Protein AF-A0A383W8S7-F1 (afdb_monomer_lite)

Organism: Tetradesmus obliquus (NCBI:txid3088)

Foldseek 3Di:
DDQCQFFVQAQAEAEEFEQEEAADPDDPDQDFPQVFAPDCVNCVVVVVVPDDPQFRDDNNNRAQWIWGHPDSRYIYTYHYGYGHDPDDQLLVSLLVSLVVRVVSCVVRVHQYAAYEYEYNDPPVPDDVVSVVSSVNSNVVNCVVSVYYYHYDYDDD

Radius of gyration: 16.64 Å; chains: 1; bounding box: 39×24×47 Å

Sequence (156 aa):
MPIIDNARDFGRIAAANAINDVYAMGGKHHANASISACDSSTASQLGLSAVSPNLLVGASTCDDAAVYKINEQQAIVLTTNFFMPIIDNARDFGRIAAANAINDVYAMGGKPLLALSVLGMPINKLPTEVITEILNGGVEICKEAGIPLSVQEATA

Secondary structure (DSSP, 8-state):
-----SGGGSSEE-EEEEEEEE--TT-S----B------HHHHHHTTGGGS-TTEEESTTTT-SEEEEE-SSSEEEEEEEEEE---SS-HHHHHHHHHHHHHHHHHHTT--EEEEEEEEE--TTTS-HHHHHHHHHHHHHHHHHTT--EEEEE---

Structure (mmCIF, N/CA/C/O backbone):
data_AF-A0A383W8S7-F1
#
_entry.id   AF-A0A383W8S7-F1
#
loop_
_atom_site.group_PDB
_atom_site.id
_atom_site.type_symbol
_atom_site.label_atom_id
_atom_site.label_alt_id
_atom_site.label_comp_id
_atom_site.label_asym_id
_atom_site.label_entity_id
_atom_site.label_seq_id
_atom_site.pdbx_PDB_ins_code
_atom_site.Cartn_x
_atom_site.Cartn_y
_atom_site.Cartn_z
_atom_site.occupancy
_atom_site.B_iso_or_equiv
_atom_site.auth_seq_id
_atom_site.auth_comp_id
_atom_site.auth_asym_id
_atom_site.auth_atom_id
_atom_site.pdbx_PDB_model_num
ATOM 1 N N . MET A 1 1 ? -12.912 -8.300 29.018 1.00 32.41 1 MET A N 1
ATOM 2 C CA . MET A 1 1 ? -12.621 -7.207 28.068 1.00 32.41 1 MET A CA 1
ATOM 3 C C . MET A 1 1 ? -12.518 -7.860 26.699 1.00 32.41 1 MET A C 1
ATOM 5 O O . MET A 1 1 ? -11.803 -8.854 26.631 1.00 32.41 1 MET A O 1
ATOM 9 N N . PRO A 1 2 ? -13.308 -7.457 25.688 1.00 38.69 2 PRO A N 1
ATOM 10 C CA . PRO A 1 2 ? -13.243 -8.095 24.376 1.00 38.69 2 PRO A CA 1
ATOM 11 C C . PRO A 1 2 ? -11.840 -7.898 23.793 1.00 38.69 2 PRO A C 1
ATOM 13 O O . PRO A 1 2 ? -11.255 -6.823 23.934 1.00 38.69 2 PRO A O 1
ATOM 16 N N . ILE A 1 3 ? -11.285 -8.970 23.235 1.00 43.62 3 ILE A N 1
ATOM 17 C CA . ILE A 1 3 ? -10.000 -8.954 22.540 1.00 43.62 3 ILE A CA 1
ATOM 18 C C . ILE A 1 3 ? -10.277 -8.279 21.202 1.00 43.62 3 ILE A C 1
ATOM 20 O O . ILE A 1 3 ? -11.034 -8.821 20.407 1.00 43.62 3 ILE A O 1
ATOM 24 N N . ILE A 1 4 ? -9.736 -7.078 21.005 1.00 52.00 4 ILE A N 1
ATOM 25 C CA . ILE A 1 4 ? -9.821 -6.383 19.723 1.00 52.00 4 ILE A CA 1
ATOM 26 C C . ILE A 1 4 ? -8.668 -6.910 18.877 1.00 52.00 4 ILE A C 1
ATOM 28 O O . ILE A 1 4 ? -7.525 -6.508 19.084 1.00 52.00 4 ILE A O 1
ATOM 32 N N . ASP A 1 5 ? -8.964 -7.860 17.998 1.00 56.16 5 ASP A N 1
ATOM 33 C CA . ASP A 1 5 ? -7.986 -8.527 17.133 1.00 56.16 5 ASP A CA 1
ATOM 34 C C . ASP A 1 5 ? -8.051 -8.051 15.677 1.00 56.16 5 ASP A C 1
ATOM 36 O O . ASP A 1 5 ? -7.169 -8.370 14.886 1.00 56.16 5 ASP A O 1
ATOM 40 N N . ASN A 1 6 ? -9.066 -7.260 15.310 1.00 57.47 6 ASN A N 1
ATOM 41 C CA . ASN A 1 6 ? -9.221 -6.757 13.953 1.00 57.47 6 ASN A CA 1
ATOM 42 C C . ASN A 1 6 ? -9.957 -5.402 13.908 1.00 57.47 6 ASN A C 1
ATOM 44 O O . ASN A 1 6 ? -10.602 -4.972 14.866 1.00 57.47 6 ASN A O 1
ATOM 48 N N . ALA A 1 7 ? -9.868 -4.702 12.774 1.00 57.62 7 ALA A N 1
ATOM 49 C CA . ALA A 1 7 ? -10.416 -3.352 12.656 1.00 57.62 7 ALA A CA 1
ATOM 50 C C . ALA A 1 7 ? -11.959 -3.299 12.567 1.00 57.62 7 ALA A C 1
ATOM 52 O O . ALA A 1 7 ? -12.527 -2.239 12.828 1.00 57.62 7 ALA A O 1
ATOM 53 N N . ARG A 1 8 ? -12.653 -4.410 12.264 1.00 61.09 8 ARG A N 1
ATOM 54 C CA . ARG A 1 8 ? -14.131 -4.509 12.166 1.00 61.09 8 ARG A CA 1
ATOM 55 C C . ARG A 1 8 ? -14.851 -4.167 13.469 1.00 61.09 8 ARG A C 1
ATOM 57 O O . ARG A 1 8 ? -16.029 -3.823 13.422 1.00 61.09 8 ARG A O 1
ATOM 64 N N . ASP A 1 9 ? -14.155 -4.207 14.602 1.00 64.94 9 ASP A N 1
ATOM 65 C CA . ASP A 1 9 ? -14.703 -3.802 15.899 1.00 64.94 9 ASP A CA 1
ATOM 66 C C . ASP A 1 9 ? -14.936 -2.280 16.001 1.00 64.94 9 ASP A C 1
ATOM 68 O O . ASP A 1 9 ? -15.612 -1.809 16.919 1.00 64.94 9 ASP A O 1
ATOM 72 N N . PHE A 1 10 ? -14.426 -1.493 15.042 1.00 63.59 10 PHE A N 1
ATOM 73 C CA . PHE A 1 10 ? -14.614 -0.045 14.967 1.00 63.59 10 PHE A CA 1
ATOM 74 C C . PHE A 1 10 ? -15.643 0.335 13.901 1.00 63.59 10 PHE A C 1
ATOM 76 O O . PHE A 1 10 ? -15.490 0.042 12.718 1.00 63.59 10 PHE A O 1
ATOM 83 N N . GLY A 1 11 ? -16.672 1.086 14.305 1.00 50.94 11 GLY A N 1
ATOM 84 C CA . GLY A 1 11 ? -17.751 1.527 13.413 1.00 50.94 11 GLY A CA 1
ATOM 85 C C . GLY A 1 11 ? -17.319 2.463 12.273 1.00 50.94 11 GLY A C 1
ATOM 86 O O . GLY A 1 11 ? -18.097 2.678 11.343 1.00 50.94 11 GLY A O 1
ATOM 87 N N . ARG A 1 12 ? -16.111 3.047 12.322 1.00 55.97 12 ARG A N 1
ATOM 88 C CA . ARG A 1 12 ? -15.539 3.900 11.264 1.00 55.97 12 ARG A CA 1
ATOM 89 C C . ARG A 1 12 ? -14.013 3.759 11.200 1.00 55.97 12 ARG A C 1
ATOM 91 O O . ARG A 1 12 ? -13.295 4.415 11.946 1.00 55.97 12 ARG A O 1
ATOM 98 N N . ILE A 1 13 ? -13.510 2.953 10.271 1.00 59.91 13 ILE A N 1
ATOM 99 C CA . ILE A 1 13 ? -12.067 2.769 10.052 1.00 59.91 13 ILE A CA 1
ATOM 100 C C . ILE A 1 13 ? -11.544 3.837 9.084 1.00 59.91 13 ILE A C 1
ATOM 102 O O . ILE A 1 13 ? -12.131 4.056 8.024 1.00 59.91 13 ILE A O 1
ATOM 106 N N . ALA A 1 14 ? -10.438 4.487 9.437 1.00 55.69 14 ALA A N 1
ATOM 107 C CA . ALA A 1 14 ? -9.746 5.466 8.612 1.00 55.69 14 ALA A CA 1
ATOM 108 C C . ALA A 1 14 ? -8.397 4.899 8.149 1.00 55.69 14 ALA A C 1
ATOM 110 O O . ALA A 1 14 ? -7.402 5.075 8.829 1.00 55.69 14 ALA A O 1
ATOM 111 N N . ALA A 1 15 ? -8.339 4.167 7.036 1.00 56.81 15 ALA A N 1
ATOM 112 C CA . ALA A 1 15 ? -7.111 3.471 6.637 1.00 56.81 15 ALA A CA 1
ATOM 113 C C . ALA A 1 15 ? -6.200 4.316 5.731 1.00 56.81 15 ALA A C 1
ATOM 115 O O . ALA A 1 15 ? -6.667 4.873 4.735 1.00 56.81 15 ALA A O 1
ATOM 116 N N . ALA A 1 16 ? -4.902 4.355 6.041 1.00 52.50 16 ALA A N 1
ATOM 117 C CA . ALA A 1 16 ? -3.871 4.913 5.171 1.00 52.50 16 ALA A CA 1
ATOM 118 C C . ALA A 1 16 ? -2.965 3.776 4.689 1.00 52.50 16 ALA A C 1
ATOM 120 O O . ALA A 1 16 ? -2.367 3.064 5.491 1.00 52.50 16 ALA A O 1
ATOM 121 N N . ASN A 1 17 ? -2.899 3.596 3.374 1.00 60.19 17 ASN A N 1
ATOM 122 C CA . ASN A 1 17 ? -2.107 2.553 2.738 1.00 60.19 17 ASN A CA 1
ATOM 123 C C . ASN A 1 17 ? -0.839 3.157 2.120 1.00 60.19 17 ASN A C 1
ATOM 125 O O . ASN A 1 17 ? -0.906 4.250 1.560 1.00 60.19 17 ASN A O 1
ATOM 129 N N . ALA A 1 18 ? 0.289 2.453 2.178 1.00 54.59 18 ALA A N 1
ATOM 130 C CA . ALA A 1 18 ? 1.495 2.793 1.433 1.00 54.59 18 ALA A CA 1
ATOM 131 C C . ALA A 1 18 ? 1.808 1.703 0.391 1.00 54.59 18 ALA A C 1
ATOM 133 O O . ALA A 1 18 ? 1.997 0.537 0.728 1.00 54.59 18 ALA A O 1
ATOM 134 N N . ILE A 1 19 ? 1.858 2.092 -0.882 1.00 57.59 19 ILE A N 1
ATOM 135 C CA . ILE A 1 19 ? 2.335 1.269 -1.996 1.00 57.59 19 ILE A CA 1
ATOM 136 C C . ILE A 1 19 ? 3.843 1.497 -2.070 1.00 57.59 19 ILE A C 1
ATOM 138 O O . ILE A 1 19 ? 4.248 2.604 -2.395 1.00 57.59 19 ILE A O 1
ATOM 142 N N . ASN A 1 20 ? 4.698 0.519 -1.781 1.00 54.47 20 ASN A N 1
ATOM 143 C CA . ASN A 1 20 ? 6.134 0.744 -1.950 1.00 54.47 20 ASN A CA 1
ATOM 144 C C . ASN A 1 20 ? 6.671 -0.003 -3.164 1.00 54.47 20 ASN A C 1
ATOM 146 O O . ASN A 1 20 ? 6.609 -1.233 -3.240 1.00 54.47 20 ASN A O 1
ATOM 150 N N . ASP A 1 21 ? 7.298 0.751 -4.059 1.00 50.59 21 ASP A N 1
ATOM 151 C CA . ASP A 1 21 ? 8.007 0.211 -5.208 1.00 50.59 21 ASP A CA 1
ATOM 152 C C . ASP A 1 21 ? 9.511 0.333 -4.932 1.00 50.59 21 ASP A C 1
ATOM 154 O O . ASP A 1 21 ? 10.110 1.407 -5.059 1.00 50.59 21 ASP A O 1
ATOM 158 N N . VAL A 1 22 ? 10.142 -0.768 -4.514 1.00 45.41 22 VAL A N 1
ATOM 159 C CA . VAL A 1 22 ? 11.605 -0.838 -4.377 1.00 45.41 22 VAL A CA 1
ATOM 160 C C . VAL A 1 22 ? 12.166 -1.603 -5.561 1.00 45.41 22 VAL A C 1
ATOM 162 O O . VAL A 1 22 ? 12.132 -2.830 -5.635 1.00 45.41 22 VAL A O 1
ATOM 165 N N . TYR A 1 23 ? 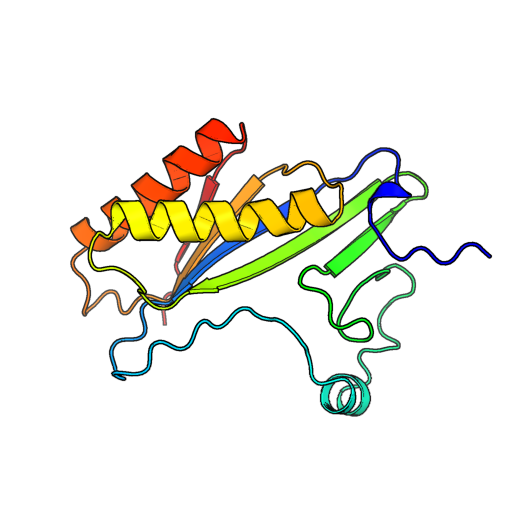12.749 -0.855 -6.490 1.00 46.31 23 TYR A N 1
ATOM 166 C CA . TYR A 1 23 ? 13.473 -1.419 -7.618 1.00 46.31 23 TYR A CA 1
ATOM 167 C C . TYR A 1 23 ? 14.956 -1.552 -7.246 1.00 46.31 23 TYR A C 1
ATOM 169 O O . TYR A 1 23 ? 15.789 -0.704 -7.572 1.00 46.31 23 TYR A O 1
ATOM 177 N N . ALA A 1 24 ? 15.315 -2.616 -6.527 1.00 35.00 24 ALA A N 1
ATOM 178 C CA . ALA A 1 24 ? 16.711 -2.891 -6.195 1.00 35.00 24 ALA A CA 1
ATOM 179 C C . ALA A 1 24 ? 17.444 -3.516 -7.401 1.00 35.00 24 ALA A C 1
ATOM 181 O O . ALA A 1 24 ? 17.356 -4.714 -7.662 1.00 35.00 24 ALA A O 1
ATOM 182 N N . MET A 1 25 ? 18.214 -2.714 -8.144 1.00 32.69 25 MET A N 1
ATOM 183 C CA . MET A 1 25 ? 19.168 -3.233 -9.135 1.00 32.69 25 MET A CA 1
ATOM 184 C C . MET A 1 25 ? 20.326 -3.937 -8.414 1.00 32.69 25 MET A C 1
ATOM 186 O O . MET A 1 25 ? 21.224 -3.260 -7.909 1.00 32.69 25 MET A O 1
ATOM 190 N N . GLY A 1 26 ? 20.346 -5.276 -8.398 1.00 33.59 26 GLY A N 1
ATOM 191 C CA . GLY A 1 26 ? 21.547 -5.994 -7.948 1.00 33.59 26 GLY A CA 1
ATOM 192 C C . GLY A 1 26 ? 21.484 -7.495 -7.666 1.00 33.59 26 GLY A C 1
ATOM 193 O O . GLY A 1 26 ? 22.538 -8.064 -7.399 1.00 33.59 26 GLY A O 1
ATOM 194 N N . GLY A 1 27 ? 20.337 -8.174 -7.735 1.00 35.56 27 GLY A N 1
ATOM 195 C CA . GLY A 1 27 ? 20.295 -9.614 -7.456 1.00 35.56 27 GLY A CA 1
ATOM 196 C C . GLY A 1 27 ? 19.216 -10.337 -8.245 1.00 35.56 27 GLY A C 1
ATOM 197 O O . GLY A 1 27 ? 18.065 -9.927 -8.234 1.00 35.56 27 GLY A O 1
ATOM 198 N N . LYS A 1 28 ? 19.579 -11.449 -8.896 1.00 35.69 28 LYS A N 1
ATOM 199 C CA . LYS A 1 28 ? 18.657 -12.418 -9.522 1.00 35.69 28 LYS A CA 1
ATOM 200 C C . LYS A 1 28 ? 17.871 -13.217 -8.469 1.00 35.69 28 LYS A C 1
ATOM 202 O O . LYS A 1 28 ? 17.792 -14.441 -8.534 1.00 35.69 28 LYS A O 1
ATOM 207 N N . HIS A 1 29 ? 17.354 -12.542 -7.455 1.00 37.75 29 HIS A N 1
ATOM 208 C CA . HIS A 1 29 ? 16.604 -13.159 -6.379 1.00 37.75 29 HIS A CA 1
ATOM 209 C C . HIS A 1 29 ? 15.226 -12.520 -6.369 1.00 37.75 29 HIS A C 1
ATOM 211 O O . HIS A 1 29 ? 15.057 -11.414 -5.881 1.00 37.75 29 HIS A O 1
ATOM 217 N N . HIS A 1 30 ? 14.254 -13.222 -6.949 1.00 39.44 30 HIS A N 1
ATOM 218 C CA . HIS A 1 30 ? 12.830 -12.915 -6.852 1.00 39.44 30 HIS A CA 1
ATOM 219 C C . HIS A 1 30 ? 12.362 -13.184 -5.413 1.00 39.44 30 HIS A C 1
ATOM 221 O O . HIS A 1 30 ? 11.731 -14.200 -5.137 1.00 39.44 30 HIS A O 1
ATOM 227 N N . ALA A 1 31 ? 12.757 -12.340 -4.463 1.00 38.28 31 ALA A N 1
ATOM 228 C CA . ALA A 1 31 ? 12.209 -12.382 -3.117 1.00 38.28 31 ALA A CA 1
ATOM 229 C C . ALA A 1 31 ? 11.026 -11.411 -3.052 1.00 38.28 31 ALA A C 1
ATOM 231 O O . ALA A 1 31 ? 11.203 -10.198 -3.149 1.00 38.28 31 ALA A O 1
ATOM 232 N N . ASN A 1 32 ? 9.817 -11.949 -2.897 1.00 40.84 32 ASN A N 1
ATOM 233 C CA . ASN A 1 32 ? 8.687 -11.156 -2.429 1.00 40.84 32 ASN A CA 1
ATOM 234 C C . ASN A 1 32 ? 8.999 -10.751 -0.988 1.00 40.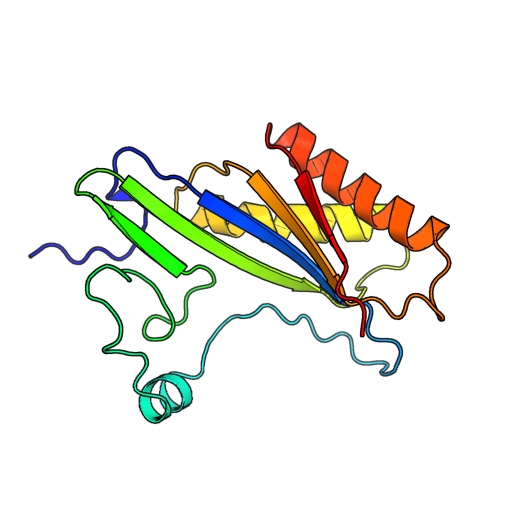84 32 ASN A C 1
ATOM 236 O O . ASN A 1 32 ? 9.096 -11.614 -0.119 1.00 40.84 32 ASN A O 1
ATOM 240 N N . ALA A 1 33 ? 9.190 -9.459 -0.741 1.00 42.62 33 ALA A N 1
ATOM 241 C CA . ALA A 1 33 ? 9.257 -8.922 0.607 1.00 42.62 33 ALA A CA 1
ATOM 242 C C . ALA A 1 33 ? 7.864 -8.411 0.992 1.00 42.62 33 ALA A C 1
ATOM 244 O O . ALA A 1 33 ? 7.657 -7.216 1.187 1.00 42.62 33 ALA A O 1
ATOM 245 N N . SER A 1 34 ? 6.893 -9.320 1.121 1.00 42.22 34 SER A N 1
ATOM 246 C CA . SER A 1 34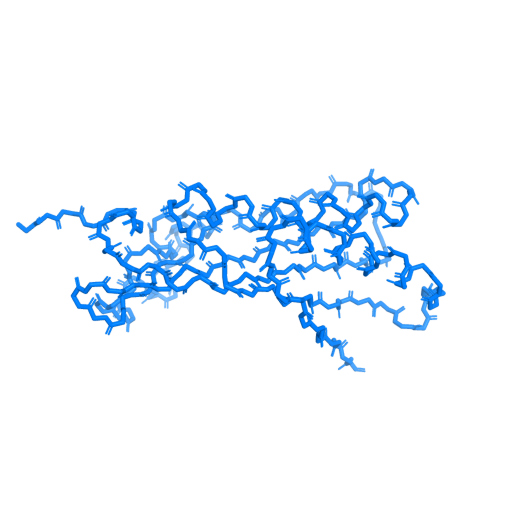 ? 5.792 -9.033 2.042 1.00 42.22 34 SER A CA 1
ATOM 247 C C . SER A 1 34 ? 6.454 -8.767 3.391 1.00 42.22 34 SER A C 1
ATOM 249 O O . SER A 1 34 ? 7.197 -9.630 3.875 1.00 42.22 34 SER A O 1
ATOM 251 N N . ILE A 1 35 ? 6.252 -7.586 3.979 1.00 49.12 35 ILE A N 1
ATOM 252 C CA . ILE A 1 35 ? 6.625 -7.355 5.379 1.00 49.12 35 ILE A CA 1
ATOM 253 C C . ILE A 1 35 ? 5.590 -8.106 6.221 1.00 49.12 35 ILE A C 1
ATOM 255 O O . ILE A 1 35 ? 4.753 -7.524 6.890 1.00 49.12 35 ILE A O 1
ATOM 259 N N . SER A 1 36 ? 5.646 -9.430 6.134 1.00 42.09 36 SER A N 1
ATOM 260 C CA . SER A 1 36 ? 4.952 -10.351 7.008 1.00 42.09 36 SER A CA 1
ATOM 261 C C . SER A 1 36 ? 5.978 -10.834 8.016 1.00 42.09 36 SER A C 1
ATOM 263 O O . SER A 1 36 ? 7.037 -11.348 7.649 1.00 42.09 36 SER A O 1
ATOM 265 N N . ALA A 1 37 ? 5.603 -10.711 9.282 1.00 41.31 37 ALA A N 1
ATOM 266 C CA . ALA A 1 37 ? 6.315 -11.166 10.462 1.00 41.31 37 ALA A CA 1
ATOM 267 C C . ALA A 1 37 ? 7.615 -10.408 10.771 1.00 41.31 37 ALA A C 1
ATOM 269 O O . ALA A 1 37 ? 8.733 -10.804 10.438 1.00 41.31 37 ALA A O 1
ATOM 270 N N . CYS A 1 38 ? 7.458 -9.375 11.602 1.00 50.09 38 CYS A N 1
ATOM 271 C CA . CYS A 1 38 ? 8.411 -9.208 12.687 1.00 50.09 38 CYS A CA 1
ATOM 272 C C . CYS A 1 38 ? 8.567 -10.578 13.366 1.00 50.09 38 CYS A C 1
ATOM 274 O O . CYS A 1 38 ? 7.575 -11.152 13.807 1.00 50.09 38 CYS A O 1
ATOM 276 N N . ASP A 1 39 ? 9.775 -11.137 13.427 1.00 52.38 39 ASP A N 1
ATOM 277 C CA . ASP A 1 39 ? 10.003 -12.263 14.324 1.00 52.38 39 ASP A CA 1
ATOM 278 C C . ASP A 1 39 ? 9.628 -11.783 15.731 1.00 52.38 39 ASP A C 1
ATOM 280 O O . ASP A 1 39 ? 10.201 -10.812 16.235 1.00 52.38 39 ASP A O 1
ATOM 284 N N . SER A 1 40 ? 8.653 -12.444 16.356 1.00 57.03 40 SER A N 1
ATOM 285 C CA . SER A 1 40 ? 8.231 -12.168 17.733 1.00 57.03 40 SER A CA 1
ATOM 286 C C . SER A 1 40 ? 9.422 -12.050 18.701 1.00 57.03 40 SER A C 1
ATOM 288 O O . SER A 1 40 ? 9.371 -11.266 19.653 1.00 57.03 40 SER A O 1
ATOM 290 N N . SER A 1 41 ? 10.536 -12.742 18.420 1.00 58.53 41 SER A N 1
ATOM 291 C CA . SER A 1 41 ? 11.784 -12.637 19.177 1.00 58.53 41 SER A CA 1
ATOM 292 C C . SER A 1 41 ? 12.477 -11.273 19.011 1.00 58.53 41 SER A C 1
ATOM 294 O O . SER A 1 41 ? 12.937 -10.693 19.996 1.00 58.53 41 SER A O 1
ATOM 296 N N . THR A 1 42 ? 12.477 -10.705 17.803 1.00 63.94 42 THR A N 1
ATOM 297 C CA . THR A 1 42 ? 13.025 -9.373 17.499 1.00 63.94 42 THR A CA 1
ATOM 298 C C . THR A 1 42 ? 12.135 -8.278 18.086 1.00 63.94 42 THR A C 1
ATOM 300 O O . THR A 1 42 ? 12.640 -7.360 18.735 1.00 63.94 42 THR A O 1
ATOM 303 N N . ALA A 1 43 ? 10.807 -8.401 17.950 1.00 63.50 43 ALA A N 1
ATOM 304 C CA . ALA A 1 43 ? 9.854 -7.482 18.582 1.00 63.50 43 ALA A CA 1
ATOM 305 C C . ALA A 1 43 ? 10.050 -7.422 20.104 1.00 63.50 43 ALA A C 1
ATOM 307 O O . ALA A 1 43 ? 10.056 -6.339 20.698 1.00 63.50 43 ALA A O 1
ATOM 308 N N . SER A 1 44 ? 10.251 -8.589 20.727 1.00 63.62 44 SER A N 1
ATOM 309 C CA . SER A 1 44 ? 10.497 -8.710 22.162 1.00 63.62 44 SER A CA 1
ATOM 310 C C . SER A 1 44 ? 11.847 -8.122 22.578 1.00 63.62 44 SER A C 1
ATOM 312 O O . SER A 1 44 ? 11.919 -7.487 23.628 1.00 63.62 44 SER A O 1
ATOM 314 N N . GLN A 1 45 ? 12.907 -8.299 21.783 1.00 70.88 45 GLN A N 1
ATOM 315 C CA . GLN A 1 45 ? 14.226 -7.709 22.056 1.00 70.88 45 GLN A CA 1
ATOM 316 C C . GLN A 1 45 ? 14.204 -6.178 21.985 1.00 70.88 45 GLN A C 1
ATOM 318 O O . GLN A 1 45 ? 14.874 -5.515 22.772 1.00 70.88 45 GLN A O 1
ATOM 323 N N . LEU A 1 46 ? 13.408 -5.618 21.072 1.00 68.25 46 LEU A N 1
ATOM 324 C CA . LEU A 1 46 ? 13.233 -4.173 20.915 1.00 68.25 46 LEU A CA 1
ATOM 325 C C . LEU A 1 46 ? 12.229 -3.567 21.914 1.00 68.25 46 LEU A C 1
ATOM 327 O O . LEU A 1 46 ? 12.043 -2.352 21.927 1.00 68.25 46 LEU A O 1
ATOM 331 N N . GLY A 1 47 ? 11.565 -4.385 22.743 1.00 66.06 47 GLY A N 1
ATOM 332 C CA . GLY A 1 47 ? 10.567 -3.916 23.710 1.00 66.06 47 GLY A CA 1
ATOM 333 C C . GLY A 1 47 ? 9.305 -3.322 23.068 1.00 66.06 47 GLY A C 1
ATOM 334 O O . GLY A 1 47 ? 8.600 -2.541 23.709 1.00 66.06 47 GLY A O 1
ATOM 335 N N . LEU A 1 48 ? 8.999 -3.675 21.812 1.00 64.81 48 LEU A N 1
ATOM 336 C CA . LEU A 1 48 ? 7.912 -3.055 21.038 1.00 64.81 48 LEU A CA 1
ATOM 337 C C . LEU A 1 48 ? 6.511 -3.401 21.563 1.00 64.81 48 LEU A C 1
ATOM 339 O O . LEU A 1 48 ? 5.561 -2.655 21.330 1.00 64.81 48 LEU A O 1
ATOM 343 N N . SER A 1 49 ? 6.381 -4.487 22.325 1.00 56.44 49 SER A N 1
ATOM 344 C CA . SER A 1 49 ? 5.113 -4.966 22.890 1.00 56.44 49 SER A CA 1
ATOM 345 C C . SER A 1 49 ? 4.482 -4.022 23.930 1.00 56.44 49 SER A C 1
ATOM 347 O O . SER A 1 49 ? 3.350 -4.254 24.341 1.00 56.44 49 SER A O 1
ATOM 349 N N . ALA A 1 50 ? 5.191 -2.974 24.373 1.00 55.75 50 ALA A N 1
ATOM 350 C CA . ALA A 1 50 ? 4.759 -2.068 25.445 1.00 55.75 50 ALA A CA 1
ATOM 351 C C . ALA A 1 50 ? 4.529 -0.607 25.001 1.00 55.75 50 ALA A C 1
ATOM 353 O O . ALA A 1 50 ? 4.304 0.259 25.845 1.00 55.75 50 ALA A O 1
ATOM 354 N N . VAL A 1 51 ? 4.610 -0.298 23.701 1.00 63.56 51 VAL A N 1
ATOM 355 C CA . VAL A 1 51 ? 4.792 1.095 23.244 1.00 63.56 51 VAL A CA 1
ATOM 356 C C . VAL A 1 51 ? 3.514 1.941 23.317 1.00 63.56 51 VAL A C 1
ATOM 358 O O . VAL A 1 51 ? 3.593 3.139 23.583 1.00 63.56 51 VAL A O 1
ATOM 361 N N . SER A 1 52 ? 2.323 1.366 23.115 1.00 73.19 52 SER A N 1
ATOM 362 C CA . SER A 1 52 ? 1.074 2.127 23.251 1.00 73.19 52 SER A CA 1
ATOM 363 C C . SER A 1 52 ? -0.153 1.229 23.434 1.00 73.19 52 SER A C 1
ATOM 365 O O . SER A 1 52 ? -0.338 0.316 22.634 1.00 73.19 52 SER A O 1
ATOM 367 N N . PRO A 1 53 ? -1.059 1.528 24.387 1.00 79.31 53 PRO A N 1
ATOM 368 C CA . PRO A 1 53 ? -2.331 0.809 24.520 1.00 79.31 53 PRO A CA 1
ATOM 369 C C . PRO A 1 53 ? -3.287 1.044 23.337 1.00 79.31 53 PRO A C 1
ATOM 371 O O . PRO A 1 53 ? -4.286 0.343 23.208 1.00 79.31 53 PRO A O 1
ATOM 374 N N . ASN A 1 54 ? -3.001 2.034 22.485 1.00 83.12 54 ASN A N 1
ATOM 375 C CA . ASN A 1 54 ? -3.788 2.315 21.288 1.00 83.12 54 ASN A CA 1
ATOM 376 C C . ASN A 1 54 ? -3.333 1.495 20.072 1.00 83.12 54 ASN A C 1
ATOM 378 O O . ASN A 1 54 ? -4.059 1.464 19.085 1.00 83.12 54 ASN A O 1
ATOM 382 N N . LEU A 1 55 ? -2.169 0.838 20.111 1.00 80.38 55 LEU A N 1
ATOM 383 C CA . LEU A 1 55 ? -1.755 -0.084 19.052 1.00 80.38 55 LEU A CA 1
ATOM 384 C C . LEU A 1 55 ? -2.400 -1.449 19.316 1.00 80.38 55 LEU A C 1
ATOM 386 O O . LEU A 1 55 ? -1.983 -2.172 20.214 1.00 80.38 55 LEU A O 1
ATOM 390 N N . LEU A 1 56 ? -3.449 -1.765 18.561 1.00 76.88 56 LEU A N 1
ATOM 391 C CA . LEU A 1 56 ? -4.287 -2.950 18.767 1.00 76.88 56 LEU A CA 1
ATOM 392 C C . LEU A 1 56 ? -3.710 -4.179 18.067 1.00 76.88 56 LEU A C 1
ATOM 394 O O . LEU A 1 56 ? -3.701 -5.270 18.625 1.00 76.88 56 LEU A O 1
ATOM 398 N N . VAL A 1 57 ? -3.201 -3.965 16.855 1.00 74.19 57 VAL A N 1
ATOM 399 C CA . VAL A 1 57 ? -2.528 -4.965 16.021 1.00 74.19 57 VAL A CA 1
ATOM 400 C C . VAL A 1 57 ? -1.193 -4.360 15.607 1.00 74.19 57 VAL A C 1
ATOM 402 O O . VAL A 1 57 ? -1.144 -3.194 15.204 1.00 74.19 57 VAL A O 1
ATOM 405 N N . GLY A 1 58 ? -0.104 -5.108 15.755 1.00 67.81 58 GLY A N 1
ATOM 406 C CA . GLY A 1 58 ? 1.243 -4.604 15.509 1.00 67.81 58 GLY A CA 1
ATOM 407 C C . GLY A 1 58 ? 2.298 -5.707 15.529 1.00 67.81 58 GLY A C 1
ATOM 408 O O . GLY A 1 58 ? 2.017 -6.867 15.247 1.00 67.81 58 GLY A O 1
ATOM 409 N N . ALA A 1 59 ? 3.531 -5.356 15.897 1.00 59.84 59 ALA A N 1
ATOM 410 C CA . ALA A 1 59 ? 4.669 -6.279 15.826 1.00 59.84 59 ALA A CA 1
ATOM 411 C C . ALA A 1 59 ? 4.513 -7.543 16.694 1.00 59.84 59 ALA A C 1
ATOM 413 O O . ALA A 1 59 ? 5.084 -8.579 16.375 1.00 59.84 59 ALA A O 1
ATOM 414 N N . SER A 1 60 ? 3.734 -7.480 17.778 1.00 55.81 60 SER A N 1
ATOM 415 C CA . SER A 1 60 ? 3.469 -8.626 18.655 1.00 55.81 60 SER A CA 1
ATOM 416 C C . SER A 1 60 ? 2.484 -9.639 18.065 1.00 55.81 60 SER A C 1
ATOM 418 O O . SER A 1 60 ? 2.507 -10.796 18.477 1.00 55.81 60 SER A O 1
ATOM 420 N N . THR A 1 61 ? 1.635 -9.228 17.118 1.00 60.28 61 THR A N 1
ATOM 421 C CA . THR A 1 61 ? 0.629 -10.088 16.471 1.00 60.28 61 THR A CA 1
ATOM 422 C C . THR A 1 61 ? 1.063 -10.577 15.089 1.00 60.28 61 THR A C 1
ATOM 424 O O . THR A 1 61 ? 0.431 -11.483 14.562 1.00 60.28 61 THR A O 1
ATOM 427 N N . CYS A 1 62 ? 2.168 -10.043 14.548 1.00 59.31 62 CYS A N 1
ATOM 428 C CA . CYS A 1 62 ? 2.776 -10.458 13.275 1.00 59.31 62 CYS A CA 1
ATOM 429 C C . CYS A 1 62 ? 1.822 -10.403 12.066 1.00 59.31 62 CYS A C 1
ATOM 431 O O . CYS A 1 62 ? 1.938 -11.233 11.171 1.00 59.31 62 CYS A O 1
ATOM 433 N N . ASP A 1 63 ? 0.895 -9.445 12.055 1.00 65.25 63 ASP A N 1
ATOM 434 C CA . ASP A 1 63 ? -0.091 -9.260 10.982 1.00 65.25 63 ASP A CA 1
ATOM 435 C C . ASP A 1 63 ? 0.458 -8.348 9.863 1.00 65.25 63 ASP A C 1
ATOM 437 O O . ASP A 1 63 ? 1.366 -7.546 10.108 1.00 65.25 63 ASP A O 1
ATOM 441 N N . ASP A 1 64 ? -0.120 -8.429 8.662 1.00 69.00 64 ASP A N 1
ATOM 442 C CA . ASP A 1 64 ? 0.281 -7.668 7.459 1.00 69.00 64 ASP A CA 1
ATOM 443 C C . ASP A 1 64 ? -0.122 -6.176 7.529 1.00 69.00 64 ASP A C 1
ATOM 445 O O . ASP A 1 64 ? 0.175 -5.359 6.649 1.00 69.00 64 ASP A O 1
ATOM 449 N N . ALA A 1 65 ? -0.805 -5.786 8.609 1.00 72.56 65 ALA A N 1
ATOM 450 C CA . ALA A 1 65 ? -1.195 -4.417 8.892 1.00 72.56 65 ALA A CA 1
ATOM 451 C C . ALA A 1 65 ? -1.127 -4.097 10.391 1.00 72.56 65 ALA A C 1
ATOM 453 O O . ALA A 1 65 ? -1.431 -4.916 11.257 1.00 72.56 65 ALA A O 1
ATOM 454 N N . ALA A 1 66 ? -0.799 -2.848 10.707 1.00 79.12 66 ALA A N 1
ATOM 455 C CA . ALA A 1 66 ? -0.954 -2.293 12.041 1.00 79.12 66 ALA A CA 1
ATOM 456 C C . ALA A 1 66 ? -2.325 -1.621 12.183 1.00 79.12 66 ALA A C 1
ATOM 458 O O . ALA A 1 66 ? -2.770 -0.891 11.295 1.00 79.12 66 ALA A O 1
ATOM 459 N N . VAL A 1 67 ? -2.977 -1.812 13.330 1.00 81.12 67 VAL A N 1
ATOM 460 C CA . VAL A 1 67 ? -4.251 -1.156 13.652 1.00 81.12 67 VAL A CA 1
ATOM 461 C C . VAL A 1 67 ? -4.054 -0.252 14.859 1.00 81.12 67 VAL A C 1
ATOM 463 O O . VAL A 1 67 ? -3.755 -0.719 15.957 1.00 81.12 67 VAL A O 1
ATOM 466 N N . TYR A 1 68 ? -4.243 1.050 14.662 1.00 82.88 68 TYR A N 1
ATOM 467 C CA . TYR A 1 68 ? -4.091 2.066 15.698 1.00 82.88 68 TYR A CA 1
ATOM 468 C C . TYR A 1 68 ? -5.437 2.698 16.058 1.00 82.88 68 TYR A C 1
ATOM 470 O O . TYR A 1 68 ? -6.089 3.327 15.225 1.00 82.88 68 TYR A O 1
ATOM 478 N N . LYS A 1 69 ? -5.858 2.571 17.313 1.00 85.75 69 LYS A N 1
ATOM 479 C CA . LYS A 1 69 ? -7.082 3.171 17.844 1.00 85.75 69 LYS A CA 1
ATOM 480 C C . LYS A 1 69 ? -6.954 4.690 17.939 1.00 85.75 69 LYS A C 1
ATOM 482 O O . LYS A 1 69 ? -6.056 5.202 18.599 1.00 85.75 69 LYS A O 1
ATOM 487 N N . ILE A 1 70 ? -7.911 5.408 17.359 1.00 85.81 70 ILE A N 1
ATOM 488 C CA . ILE A 1 70 ? -8.031 6.867 17.494 1.00 85.81 70 ILE A CA 1
ATOM 489 C C . ILE A 1 70 ? -8.996 7.221 18.621 1.00 85.81 70 ILE A C 1
ATOM 491 O O . ILE A 1 70 ? -8.717 8.092 19.440 1.00 85.81 70 ILE A O 1
ATOM 495 N N . ASN A 1 71 ? -10.137 6.536 18.670 1.00 84.25 71 ASN A N 1
ATOM 496 C CA . ASN A 1 71 ? -11.143 6.679 19.717 1.00 84.25 71 ASN A CA 1
ATOM 497 C C . ASN A 1 71 ? -11.978 5.392 19.817 1.00 84.25 71 ASN A C 1
ATOM 499 O O . ASN A 1 71 ? -11.650 4.373 19.217 1.00 84.25 71 ASN A O 1
ATOM 503 N N . GLU A 1 72 ? -13.050 5.402 20.606 1.00 84.06 72 GLU A N 1
ATOM 504 C CA . GLU A 1 72 ? -13.902 4.224 20.816 1.00 84.06 72 GLU A CA 1
ATOM 505 C C . GLU A 1 72 ? -14.600 3.710 19.551 1.00 84.06 72 GLU A C 1
ATOM 507 O O . GLU A 1 72 ? -14.993 2.551 19.515 1.00 84.06 72 GLU A O 1
ATOM 512 N N . GLN A 1 73 ? -14.740 4.540 18.515 1.00 82.94 73 GLN A N 1
ATOM 513 C CA . GLN A 1 73 ? -15.467 4.204 17.287 1.00 82.94 73 GLN A CA 1
ATOM 514 C C . GLN A 1 73 ? -14.572 4.173 16.043 1.00 82.94 73 GLN A C 1
ATOM 516 O O . GLN A 1 73 ? -15.040 3.765 14.979 1.00 82.94 73 GLN A O 1
ATOM 521 N N . GLN A 1 74 ? -13.316 4.620 16.154 1.00 84.12 74 GLN A N 1
ATOM 522 C CA . GLN A 1 74 ? -12.406 4.789 15.026 1.00 84.12 74 GLN A CA 1
ATOM 523 C C . GLN A 1 74 ? -11.025 4.208 15.286 1.00 84.12 74 GLN A C 1
ATOM 525 O O . GLN A 1 74 ? -10.413 4.444 16.330 1.00 84.12 74 GLN A O 1
ATOM 530 N N . ALA A 1 75 ? -10.501 3.549 14.260 1.00 85.62 75 ALA A N 1
ATOM 531 C CA . ALA A 1 75 ? -9.124 3.094 14.185 1.00 85.62 75 ALA A CA 1
ATOM 532 C C . ALA A 1 75 ? -8.550 3.365 12.791 1.00 85.62 75 ALA A C 1
ATOM 534 O O . ALA A 1 75 ? -9.294 3.477 11.814 1.00 85.62 75 ALA A O 1
ATOM 535 N N . ILE A 1 76 ? -7.229 3.472 12.710 1.00 84.88 76 ILE A N 1
ATOM 536 C CA . ILE A 1 76 ? -6.470 3.570 11.470 1.00 84.88 76 ILE A CA 1
ATOM 537 C C . ILE A 1 76 ? -5.832 2.220 11.192 1.00 84.88 76 ILE A C 1
ATOM 539 O O . ILE A 1 76 ? -5.172 1.664 12.065 1.00 84.88 76 ILE A O 1
ATOM 543 N N . VAL A 1 77 ? -6.018 1.719 9.974 1.00 82.75 77 VAL A N 1
ATOM 544 C CA . VAL A 1 77 ? -5.245 0.590 9.449 1.00 82.75 77 VAL A CA 1
ATOM 545 C 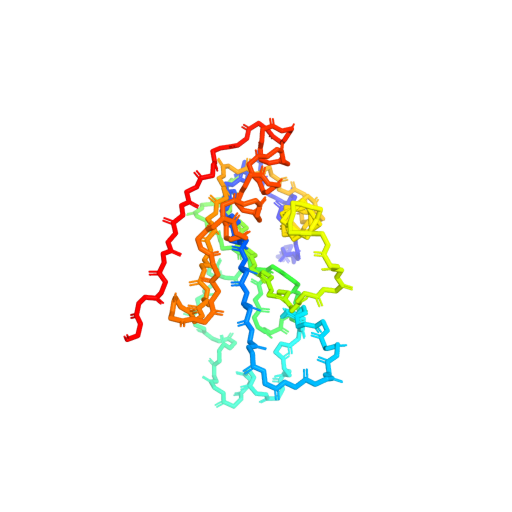C . VAL A 1 77 ? -4.084 1.168 8.655 1.00 82.75 77 VAL A C 1
ATOM 547 O O . VAL A 1 77 ? -4.302 1.995 7.765 1.00 82.75 77 VAL A O 1
ATOM 550 N N . LEU A 1 78 ? -2.875 0.756 9.009 1.00 81.62 78 LEU A N 1
ATOM 551 C CA . LEU A 1 78 ? -1.635 1.094 8.329 1.00 81.62 78 LEU A CA 1
ATOM 552 C C . LEU A 1 78 ? -1.048 -0.192 7.773 1.00 81.62 78 LEU A C 1
ATOM 554 O O . LEU A 1 78 ? -0.783 -1.126 8.522 1.00 81.62 78 LEU A O 1
ATOM 558 N N . THR A 1 79 ? -0.827 -0.230 6.473 1.00 78.88 79 THR A N 1
ATOM 559 C CA . THR A 1 79 ? -0.162 -1.353 5.814 1.00 78.88 79 THR A CA 1
ATOM 560 C C . THR A 1 79 ? 0.811 -0.821 4.780 1.00 78.88 79 THR A C 1
ATOM 562 O O . THR A 1 79 ? 0.690 0.314 4.300 1.00 78.88 79 THR A O 1
ATOM 565 N N . THR A 1 80 ? 1.844 -1.609 4.525 1.00 76.62 80 THR A N 1
ATOM 566 C CA . THR A 1 80 ? 2.945 -1.233 3.664 1.00 76.62 80 THR A CA 1
ATOM 567 C C . THR A 1 80 ? 3.554 -2.501 3.080 1.00 76.62 80 THR A C 1
ATOM 569 O O . THR A 1 80 ? 3.932 -3.411 3.812 1.00 76.62 80 THR A O 1
ATOM 572 N N . ASN A 1 81 ? 3.635 -2.576 1.755 1.00 72.00 81 ASN A N 1
ATOM 573 C CA . ASN A 1 81 ? 4.186 -3.735 1.057 1.00 72.00 81 ASN A CA 1
ATOM 574 C C . ASN A 1 81 ? 5.321 -3.310 0.139 1.00 72.00 81 ASN A C 1
ATOM 576 O O . ASN A 1 81 ? 5.234 -2.256 -0.488 1.00 72.00 81 ASN A O 1
ATOM 580 N N . PHE A 1 82 ? 6.366 -4.133 0.053 1.00 67.31 82 PHE A N 1
ATOM 581 C CA . PHE A 1 82 ? 7.513 -3.897 -0.815 1.00 67.31 82 PHE A CA 1
ATOM 582 C C . PHE A 1 82 ? 7.640 -5.018 -1.839 1.00 67.31 82 PHE A C 1
ATOM 584 O O . PHE A 1 82 ? 7.809 -6.189 -1.497 1.00 67.31 82 PHE A O 1
ATOM 591 N N . PHE A 1 83 ? 7.627 -4.648 -3.114 1.00 64.75 83 PHE A N 1
ATOM 592 C CA . PHE A 1 83 ? 7.805 -5.605 -4.197 1.00 64.75 83 PHE A CA 1
ATOM 593 C C . PHE A 1 83 ? 9.107 -5.336 -4.929 1.00 64.75 83 PHE A C 1
ATOM 595 O O . PHE A 1 83 ? 9.395 -4.202 -5.309 1.00 64.75 83 PHE A O 1
ATOM 602 N N . MET A 1 84 ? 9.869 -6.402 -5.168 1.00 64.69 84 MET A N 1
ATOM 603 C CA . MET A 1 84 ? 10.808 -6.408 -6.282 1.00 64.69 84 MET A CA 1
ATOM 604 C C . MET A 1 84 ? 10.046 -6.748 -7.568 1.00 64.69 84 MET A C 1
ATOM 606 O O . MET A 1 84 ? 9.034 -7.447 -7.494 1.00 64.69 84 MET A O 1
ATOM 610 N N . PRO A 1 85 ? 10.509 -6.298 -8.744 1.00 63.19 85 PRO A N 1
ATOM 611 C CA . PRO A 1 85 ? 9.841 -6.580 -10.011 1.00 63.19 85 PRO A CA 1
ATOM 612 C C . PRO A 1 85 ? 9.688 -8.089 -10.228 1.00 63.19 85 PRO A C 1
ATOM 614 O O . PRO A 1 85 ? 10.671 -8.814 -10.391 1.00 63.19 85 PRO A O 1
ATOM 617 N N . ILE A 1 86 ? 8.445 -8.570 -10.201 1.00 64.62 86 ILE A N 1
ATOM 618 C CA . ILE A 1 86 ? 8.104 -9.982 -10.456 1.00 64.62 86 ILE A CA 1
ATOM 619 C C . ILE A 1 86 ? 7.853 -10.202 -11.956 1.00 64.62 86 ILE A C 1
ATOM 621 O O . ILE A 1 86 ? 7.971 -11.320 -12.454 1.00 64.62 86 ILE A O 1
ATOM 625 N N . ILE A 1 87 ? 7.515 -9.128 -12.673 1.00 74.31 87 ILE A N 1
ATOM 626 C CA . ILE A 1 87 ? 7.143 -9.131 -14.085 1.00 74.31 87 ILE A CA 1
ATOM 627 C C . ILE A 1 87 ? 7.819 -7.978 -14.833 1.00 74.31 87 ILE A C 1
ATOM 629 O O . ILE A 1 87 ? 8.131 -6.947 -14.241 1.00 74.31 87 ILE A O 1
ATOM 633 N N . ASP A 1 88 ? 8.006 -8.153 -16.142 1.00 79.56 88 ASP A N 1
ATOM 634 C CA . ASP A 1 88 ? 8.732 -7.196 -16.990 1.00 79.56 88 ASP A CA 1
ATOM 635 C C . ASP A 1 88 ? 7.896 -5.962 -17.373 1.00 79.56 88 ASP A C 1
ATOM 637 O O . ASP A 1 88 ? 8.443 -4.905 -17.691 1.00 79.56 88 ASP A O 1
ATOM 641 N N . ASN A 1 89 ? 6.563 -6.076 -17.369 1.00 88.00 89 ASN A N 1
ATOM 642 C CA . ASN A 1 89 ? 5.688 -4.956 -17.697 1.00 88.00 89 ASN A CA 1
ATOM 643 C C . ASN A 1 89 ? 5.556 -4.012 -16.492 1.00 88.00 89 ASN A C 1
ATOM 645 O O . ASN A 1 89 ? 4.940 -4.351 -15.483 1.00 88.00 89 ASN A O 1
ATOM 649 N N . ALA A 1 90 ? 6.105 -2.807 -16.639 1.00 86.19 90 ALA A N 1
ATOM 650 C CA . ALA A 1 90 ? 6.119 -1.761 -15.622 1.00 86.19 90 ALA A CA 1
ATOM 651 C C . ALA A 1 90 ? 4.717 -1.388 -15.106 1.00 86.19 90 ALA A C 1
ATOM 653 O O . ALA A 1 90 ? 4.498 -1.294 -13.900 1.00 86.19 90 ALA A O 1
ATOM 654 N N . ARG A 1 91 ? 3.748 -1.220 -16.008 1.00 90.25 91 ARG A N 1
ATOM 655 C CA . ARG A 1 91 ? 2.384 -0.824 -15.645 1.00 90.25 91 ARG A CA 1
ATOM 656 C C . ARG A 1 91 ? 1.652 -1.929 -14.906 1.00 90.25 91 ARG A C 1
ATOM 658 O O . ARG A 1 91 ? 1.049 -1.673 -13.869 1.00 90.25 91 ARG A O 1
ATOM 665 N N . ASP A 1 92 ? 1.742 -3.161 -15.393 1.00 90.00 92 ASP A N 1
ATOM 666 C CA . ASP A 1 92 ? 1.148 -4.305 -14.704 1.00 90.00 92 ASP A CA 1
ATOM 667 C C . ASP A 1 92 ? 1.798 -4.522 -13.334 1.00 90.00 92 ASP A C 1
ATOM 669 O O . ASP A 1 92 ? 1.099 -4.849 -12.376 1.00 90.00 92 ASP A O 1
ATOM 673 N N . PHE A 1 93 ? 3.108 -4.277 -13.206 1.00 85.25 93 PHE A N 1
ATOM 674 C CA . PHE A 1 93 ? 3.794 -4.345 -11.918 1.00 85.25 93 PHE A CA 1
ATOM 675 C C . PHE A 1 93 ? 3.183 -3.352 -10.923 1.00 85.25 93 PHE A C 1
ATOM 677 O O . PHE A 1 93 ? 2.785 -3.755 -9.831 1.00 85.25 93 PHE A O 1
ATOM 684 N N . GLY A 1 94 ? 3.009 -2.091 -11.330 1.00 85.50 94 GLY A N 1
ATOM 685 C CA . GLY A 1 94 ? 2.363 -1.074 -10.498 1.00 85.50 94 GLY A CA 1
ATOM 686 C C . GLY A 1 94 ? 0.922 -1.423 -10.115 1.00 85.50 94 GLY A C 1
ATOM 687 O O . GLY A 1 94 ? 0.511 -1.196 -8.977 1.00 85.50 94 GLY A O 1
ATOM 688 N N . ARG A 1 95 ? 0.153 -2.038 -11.027 1.00 89.94 95 ARG A N 1
ATOM 689 C CA . ARG A 1 95 ? -1.206 -2.527 -10.726 1.00 89.94 95 ARG A CA 1
ATOM 690 C C . ARG A 1 95 ? -1.183 -3.626 -9.666 1.00 89.94 95 ARG A C 1
ATOM 692 O O . ARG A 1 95 ? -1.946 -3.567 -8.708 1.00 89.94 95 ARG A O 1
ATOM 699 N N . ILE A 1 96 ? -0.305 -4.618 -9.815 1.00 86.38 96 ILE A N 1
ATOM 700 C CA . ILE A 1 96 ? -0.182 -5.730 -8.862 1.00 86.38 96 ILE A CA 1
ATOM 701 C C . ILE A 1 96 ? 0.251 -5.209 -7.487 1.00 86.38 96 ILE A C 1
ATOM 703 O O . ILE A 1 96 ? -0.369 -5.564 -6.483 1.00 86.38 96 ILE A O 1
ATOM 707 N N . ALA A 1 97 ? 1.257 -4.331 -7.442 1.00 82.75 97 ALA A N 1
ATOM 708 C CA . ALA A 1 97 ? 1.754 -3.736 -6.206 1.00 82.75 97 ALA A CA 1
ATOM 709 C C . ALA A 1 97 ? 0.655 -2.952 -5.469 1.00 82.75 97 ALA A C 1
ATOM 711 O O . ALA A 1 97 ? 0.425 -3.159 -4.274 1.00 82.75 97 ALA A O 1
ATOM 712 N N . ALA A 1 98 ? -0.081 -2.104 -6.195 1.00 85.81 98 ALA A N 1
ATOM 713 C CA . ALA A 1 98 ? -1.183 -1.332 -5.636 1.00 85.81 98 ALA A CA 1
ATOM 714 C C . ALA A 1 98 ? -2.332 -2.216 -5.140 1.00 85.81 98 ALA A C 1
ATOM 716 O O . ALA A 1 98 ? -2.845 -2.000 -4.041 1.00 85.81 98 ALA A O 1
ATOM 717 N N . ALA A 1 99 ? -2.722 -3.225 -5.924 1.00 88.00 99 ALA A N 1
ATOM 718 C CA . ALA A 1 99 ? -3.799 -4.138 -5.562 1.00 88.00 99 ALA A CA 1
ATOM 719 C C . ALA A 1 99 ? -3.462 -4.925 -4.292 1.00 88.00 99 ALA A C 1
ATOM 721 O O . ALA A 1 99 ? -4.301 -5.014 -3.397 1.00 88.00 99 ALA A O 1
ATOM 722 N N . ASN A 1 100 ? -2.230 -5.431 -4.179 1.00 83.81 100 ASN A N 1
ATOM 723 C CA . ASN A 1 100 ? -1.802 -6.163 -2.993 1.00 83.81 100 ASN A CA 1
ATOM 724 C C . ASN A 1 100 ? -1.811 -5.270 -1.750 1.00 83.81 100 ASN A C 1
ATOM 726 O O . ASN A 1 100 ? -2.393 -5.642 -0.739 1.00 83.81 100 ASN A O 1
ATOM 730 N N . ALA A 1 101 ? -1.236 -4.067 -1.838 1.00 81.19 101 ALA A N 1
ATOM 731 C CA . ALA A 1 101 ? -1.196 -3.145 -0.705 1.00 81.19 101 ALA A CA 1
ATOM 732 C C . ALA A 1 101 ? -2.603 -2.731 -0.233 1.00 81.19 101 ALA A C 1
ATOM 734 O O . ALA A 1 101 ? -2.870 -2.630 0.960 1.00 81.19 101 ALA A O 1
ATOM 735 N N . ILE A 1 102 ? -3.534 -2.496 -1.163 1.00 84.62 102 ILE A N 1
ATOM 736 C CA . ILE A 1 102 ? -4.911 -2.119 -0.816 1.00 84.62 102 ILE A CA 1
ATOM 737 C C . ILE A 1 102 ? -5.683 -3.307 -0.217 1.00 84.62 102 ILE A C 1
ATOM 739 O O . ILE A 1 102 ? -6.538 -3.107 0.650 1.00 84.62 102 ILE A O 1
ATOM 743 N N . ASN A 1 103 ? -5.394 -4.535 -0.654 1.00 84.88 103 ASN A N 1
ATOM 744 C CA . ASN A 1 103 ? -6.098 -5.727 -0.193 1.00 84.88 103 ASN A CA 1
ATOM 745 C C . ASN A 1 103 ? -5.932 -5.976 1.313 1.00 84.88 103 ASN A C 1
ATOM 747 O O . ASN A 1 103 ? -6.899 -6.383 1.952 1.00 84.88 103 ASN A O 1
ATOM 751 N N . ASP A 1 104 ? -4.782 -5.650 1.902 1.00 81.88 104 ASP A N 1
ATOM 752 C CA . ASP A 1 104 ? -4.551 -5.818 3.346 1.00 81.88 104 ASP A CA 1
ATOM 753 C C . ASP A 1 104 ? -5.507 -4.946 4.173 1.00 81.88 104 ASP A C 1
ATOM 755 O O . ASP A 1 104 ? -6.062 -5.377 5.186 1.00 81.88 104 ASP A O 1
ATOM 759 N N . VAL A 1 105 ? -5.827 -3.741 3.687 1.00 81.75 105 VAL A N 1
ATOM 760 C CA . VAL A 1 105 ? -6.848 -2.890 4.314 1.00 81.75 105 VAL A CA 1
ATOM 761 C C . VAL A 1 105 ? -8.222 -3.557 4.270 1.00 81.75 105 VAL A C 1
ATOM 763 O O . VAL A 1 105 ? -8.937 -3.561 5.277 1.00 81.75 105 VAL A O 1
ATOM 766 N N . TYR A 1 106 ? -8.602 -4.129 3.125 1.00 83.50 106 TYR A N 1
ATOM 767 C CA . TYR A 1 106 ? -9.873 -4.842 2.996 1.00 83.50 106 TYR A CA 1
ATOM 768 C C . TYR A 1 106 ? -9.911 -6.119 3.848 1.00 83.50 106 TYR A C 1
ATOM 770 O O . TYR A 1 106 ? -10.948 -6.413 4.450 1.00 83.50 106 TYR A O 1
ATOM 778 N N . ALA A 1 107 ? -8.795 -6.844 3.965 1.00 82.44 107 ALA A N 1
ATOM 779 C CA . ALA A 1 107 ? -8.668 -8.043 4.792 1.00 82.44 107 ALA A CA 1
ATOM 780 C C . ALA A 1 107 ? -8.929 -7.740 6.278 1.00 82.44 107 ALA A C 1
ATOM 782 O O . ALA A 1 107 ? -9.687 -8.469 6.935 1.00 82.44 107 ALA A O 1
ATOM 783 N N . MET A 1 108 ? -8.444 -6.588 6.759 1.00 79.94 108 MET A N 1
ATOM 784 C CA . MET A 1 108 ? -8.728 -6.066 8.103 1.00 79.94 108 MET A CA 1
ATOM 785 C C . MET A 1 108 ? -10.162 -5.541 8.280 1.00 79.94 108 MET A C 1
ATOM 787 O O . MET A 1 108 ? -10.554 -5.16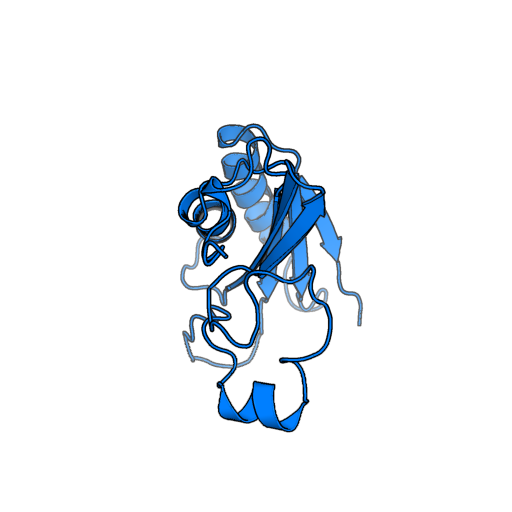9 9.385 1.00 79.94 108 MET A O 1
ATOM 791 N N . GLY A 1 109 ? -10.968 -5.515 7.214 1.00 81.56 109 GLY A N 1
ATOM 792 C CA . GLY A 1 109 ? -12.323 -4.959 7.209 1.00 81.56 109 GLY A CA 1
ATOM 793 C C . GLY A 1 109 ? -12.365 -3.432 7.125 1.00 81.56 109 GLY A C 1
ATOM 794 O O . GLY A 1 109 ? -13.414 -2.835 7.361 1.00 81.56 109 GLY A O 1
ATOM 795 N N . GLY A 1 110 ? -11.236 -2.800 6.802 1.00 83.06 110 GLY A N 1
ATOM 796 C CA . GLY A 1 110 ? -11.107 -1.363 6.621 1.00 83.06 110 GLY A CA 1
ATOM 797 C C . GLY A 1 110 ? -11.661 -0.863 5.292 1.00 83.06 110 GLY A C 1
ATOM 798 O O . GLY A 1 110 ? -11.804 -1.600 4.318 1.00 83.06 110 GLY A O 1
ATOM 799 N N . LYS A 1 111 ? -11.929 0.445 5.246 1.00 86.19 111 LYS A N 1
ATOM 800 C CA . LYS A 1 111 ? -12.154 1.177 4.000 1.00 86.19 111 LYS A CA 1
ATOM 801 C C . LYS A 1 111 ? -10.901 2.005 3.690 1.00 86.19 111 LYS A C 1
ATOM 803 O O . LYS A 1 111 ? -10.573 2.880 4.497 1.00 86.19 111 LYS A O 1
ATOM 808 N N . PRO A 1 112 ? -10.219 1.771 2.555 1.00 85.62 112 PRO A N 1
ATOM 809 C CA . PRO A 1 112 ? -9.101 2.605 2.128 1.00 85.62 112 PRO A CA 1
ATOM 810 C C . PRO A 1 112 ? -9.519 4.079 2.028 1.00 85.62 112 PRO A C 1
ATOM 812 O O . PRO A 1 112 ? -10.583 4.380 1.482 1.00 85.62 112 PRO A O 1
ATOM 815 N N . LEU A 1 113 ? -8.704 4.996 2.561 1.00 88.12 113 LEU A N 1
ATOM 816 C CA . LEU A 1 113 ? -8.931 6.443 2.425 1.00 88.12 113 LEU A CA 1
ATOM 817 C C . LEU A 1 113 ? -7.958 7.116 1.463 1.00 88.12 113 LEU A C 1
ATOM 819 O O . LEU A 1 113 ? -8.324 8.096 0.822 1.00 88.12 113 LEU A O 1
ATOM 823 N N . LEU A 1 114 ? -6.721 6.628 1.406 1.00 87.06 114 LEU A N 1
ATOM 824 C CA . LEU A 1 114 ? -5.652 7.138 0.556 1.00 87.06 114 LEU A CA 1
ATOM 825 C C . LEU A 1 114 ? -4.590 6.056 0.361 1.00 87.06 114 LEU A C 1
ATOM 827 O O . LEU A 1 114 ? -4.443 5.168 1.207 1.00 87.06 114 LEU A O 1
ATOM 831 N N . ALA A 1 115 ? -3.836 6.179 -0.725 1.00 86.81 115 ALA A N 1
ATOM 832 C CA . ALA A 1 115 ? -2.610 5.436 -0.957 1.00 86.81 115 ALA A CA 1
ATOM 833 C C . ALA A 1 115 ? -1.412 6.396 -1.045 1.00 86.81 115 ALA A C 1
ATOM 835 O O . ALA A 1 115 ? -1.521 7.497 -1.592 1.00 86.81 115 ALA A O 1
ATOM 836 N N . LEU A 1 116 ? -0.268 5.977 -0.517 1.00 85.62 116 LEU A N 1
ATOM 837 C CA . LEU A 1 116 ? 1.010 6.669 -0.617 1.00 85.62 116 LEU A CA 1
ATOM 838 C C . LEU A 1 116 ? 1.999 5.782 -1.370 1.00 85.62 116 LEU A C 1
ATOM 840 O O . LEU A 1 116 ? 2.437 4.778 -0.828 1.00 85.62 116 LEU A O 1
ATOM 844 N N . SER A 1 117 ? 2.368 6.146 -2.593 1.00 83.94 117 SER A N 1
ATOM 845 C CA . SER A 1 117 ? 3.476 5.497 -3.287 1.00 83.94 117 SER A CA 1
ATOM 846 C C . SER A 1 117 ? 4.802 5.949 -2.678 1.00 83.94 117 SER A C 1
ATOM 848 O O . SER A 1 117 ? 5.074 7.150 -2.665 1.00 83.94 117 SER A O 1
ATOM 850 N N . VAL A 1 118 ? 5.615 5.024 -2.171 1.00 78.31 118 VAL A N 1
ATOM 851 C CA . VAL A 1 118 ? 6.990 5.281 -1.730 1.00 78.31 118 VAL A CA 1
ATOM 852 C C . VAL A 1 118 ? 7.941 4.649 -2.736 1.00 78.31 118 VAL A C 1
ATOM 854 O O . VAL A 1 118 ? 8.037 3.425 -2.844 1.00 78.31 118 VAL A O 1
ATOM 857 N N . LEU A 1 119 ? 8.655 5.494 -3.474 1.00 74.75 119 LEU A N 1
ATOM 858 C CA . LEU A 1 119 ? 9.584 5.060 -4.511 1.00 74.75 119 LEU A CA 1
ATOM 859 C C . LEU A 1 119 ? 11.004 4.999 -3.951 1.00 74.75 119 LEU A C 1
ATOM 861 O O . LEU A 1 119 ? 11.621 6.027 -3.669 1.00 74.75 119 LEU A O 1
ATOM 865 N N . GLY A 1 120 ? 11.526 3.780 -3.820 1.00 71.88 120 GLY A N 1
ATOM 866 C CA . GLY A 1 120 ? 12.924 3.506 -3.491 1.00 71.88 120 GLY A CA 1
ATOM 867 C C . GLY A 1 120 ? 13.687 3.081 -4.740 1.00 71.88 120 GLY A C 1
ATOM 868 O O . GLY A 1 120 ? 14.126 1.934 -4.837 1.00 71.88 120 GLY A O 1
ATOM 869 N N . MET A 1 121 ? 13.780 3.966 -5.735 1.00 65.75 121 MET A N 1
ATOM 870 C CA . MET A 1 121 ? 14.366 3.643 -7.038 1.00 65.75 121 MET A CA 1
ATOM 871 C C . MET A 1 121 ? 15.726 4.322 -7.228 1.00 65.75 121 MET A C 1
ATOM 873 O O . MET A 1 121 ? 15.894 5.486 -6.871 1.00 65.75 121 MET A O 1
ATOM 877 N N . PRO A 1 122 ? 16.716 3.643 -7.833 1.00 64.31 122 PRO A N 1
ATOM 878 C CA . PRO A 1 122 ? 17.936 4.301 -8.268 1.00 64.31 122 PRO A CA 1
ATOM 879 C C . PRO A 1 122 ? 17.611 5.213 -9.459 1.00 64.31 122 PRO A C 1
ATOM 881 O O . PRO A 1 122 ? 17.657 4.771 -10.606 1.00 64.31 122 PRO A O 1
ATOM 884 N N . ILE A 1 123 ? 17.318 6.486 -9.182 1.00 60.34 123 ILE A N 1
ATOM 885 C CA . ILE A 1 123 ? 16.941 7.520 -10.169 1.00 60.34 123 ILE A CA 1
ATOM 886 C C . ILE A 1 123 ? 17.965 7.598 -11.319 1.00 60.34 123 ILE A C 1
ATOM 888 O O . ILE A 1 123 ? 17.620 7.828 -12.470 1.00 60.34 123 ILE A O 1
ATOM 892 N N . ASN A 1 124 ? 19.235 7.297 -11.032 1.00 65.81 124 ASN A N 1
ATOM 893 C CA . ASN A 1 124 ? 20.319 7.296 -12.020 1.00 65.81 124 ASN A CA 1
ATOM 894 C C . ASN A 1 124 ? 20.436 6.002 -12.853 1.00 65.81 124 ASN A C 1
ATOM 896 O O . ASN A 1 124 ? 21.349 5.889 -13.669 1.00 65.81 124 ASN A O 1
ATOM 900 N N . LYS A 1 125 ? 19.599 4.986 -12.610 1.00 68.56 125 LYS A N 1
ATOM 901 C CA . LYS A 1 125 ? 19.687 3.663 -13.261 1.00 68.56 125 LYS A CA 1
ATOM 902 C C . LYS A 1 125 ? 18.395 3.215 -13.946 1.00 68.56 125 LYS A C 1
ATOM 904 O O . LYS A 1 125 ? 18.457 2.272 -14.731 1.00 68.56 125 LYS A O 1
ATOM 909 N 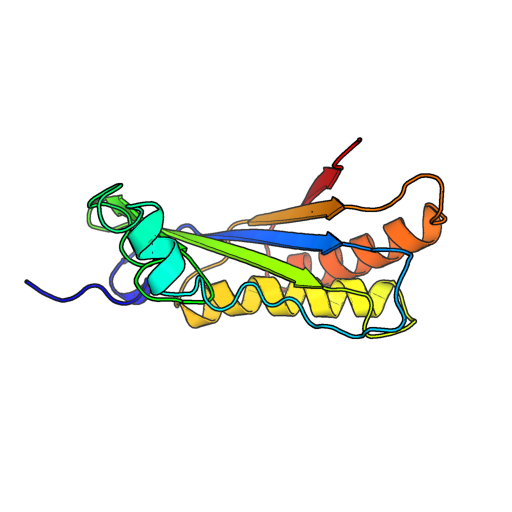N . LEU A 1 126 ? 17.258 3.847 -13.657 1.00 72.19 126 LEU A N 1
ATOM 910 C CA . LEU A 1 126 ? 15.973 3.556 -14.293 1.00 72.19 126 LEU A CA 1
ATOM 911 C C . LEU A 1 126 ? 15.528 4.733 -15.161 1.00 72.19 126 LEU A C 1
ATOM 913 O O . LEU A 1 126 ? 15.551 5.863 -14.680 1.00 72.19 126 LEU A O 1
ATOM 917 N N . PRO A 1 127 ? 15.090 4.487 -16.408 1.00 82.81 127 PRO A N 1
ATOM 918 C CA . PRO A 1 127 ? 14.459 5.521 -17.214 1.00 82.81 127 PRO A CA 1
ATOM 919 C C . PRO A 1 127 ? 13.181 6.028 -16.539 1.00 82.81 127 PRO A C 1
ATOM 921 O O . PRO A 1 127 ? 12.365 5.231 -16.066 1.00 82.81 127 PRO A O 1
ATOM 924 N N . THR A 1 128 ? 12.981 7.344 -16.534 1.00 83.19 128 THR A N 1
ATOM 925 C CA . THR A 1 128 ? 11.794 8.003 -15.965 1.00 83.19 128 THR A CA 1
ATOM 926 C C . THR A 1 128 ? 10.491 7.458 -16.553 1.00 83.19 128 THR A C 1
ATOM 928 O O . THR A 1 128 ? 9.473 7.391 -15.866 1.00 83.19 128 THR A O 1
ATOM 931 N N . GLU A 1 129 ? 10.513 7.014 -17.808 1.00 86.50 129 GLU A N 1
ATOM 932 C CA . GLU A 1 129 ? 9.370 6.419 -18.499 1.00 86.50 129 GLU A CA 1
ATOM 933 C C . GLU A 1 129 ? 8.914 5.118 -17.826 1.00 86.50 129 GLU A C 1
ATOM 935 O O . GLU A 1 129 ? 7.717 4.885 -17.685 1.00 86.50 129 GLU A O 1
ATOM 940 N N . VAL A 1 130 ? 9.857 4.298 -17.347 1.00 84.88 130 VAL A N 1
ATOM 941 C CA . VAL A 1 130 ? 9.545 3.052 -16.628 1.00 84.88 130 VAL A CA 1
ATOM 942 C C . VAL A 1 130 ? 8.868 3.374 -15.300 1.00 84.88 130 VAL A C 1
ATOM 944 O O . VAL A 1 130 ? 7.831 2.798 -14.986 1.00 84.88 130 VAL A O 1
ATOM 947 N N . ILE A 1 131 ? 9.413 4.337 -14.551 1.00 82.25 131 ILE A N 1
ATOM 948 C CA . ILE A 1 131 ? 8.846 4.796 -13.273 1.00 82.25 131 ILE A CA 1
ATOM 949 C C . ILE A 1 131 ? 7.428 5.336 -13.482 1.00 82.25 131 ILE A C 1
ATOM 951 O O . ILE A 1 131 ? 6.508 5.016 -12.731 1.00 82.25 131 ILE A O 1
ATOM 955 N N . THR A 1 132 ? 7.239 6.116 -14.544 1.00 87.62 132 THR A N 1
ATOM 956 C CA . THR A 1 132 ? 5.941 6.686 -14.908 1.00 87.62 132 THR A CA 1
ATOM 957 C C . THR A 1 132 ? 4.915 5.596 -15.208 1.00 87.62 132 THR A C 1
ATOM 959 O O . THR A 1 132 ? 3.784 5.688 -14.737 1.00 87.62 132 THR A O 1
ATOM 962 N N . GLU A 1 133 ? 5.290 4.539 -15.935 1.00 90.94 133 GLU A N 1
ATOM 963 C CA . GLU A 1 133 ? 4.368 3.433 -16.211 1.00 90.94 133 GLU A CA 1
ATOM 964 C C . GLU A 1 133 ? 4.002 2.639 -14.952 1.00 90.94 133 GLU A C 1
ATOM 966 O O . GLU A 1 133 ? 2.829 2.301 -14.787 1.00 90.94 133 GLU A O 1
ATOM 971 N N . ILE A 1 134 ? 4.944 2.423 -14.026 1.00 86.62 134 ILE A N 1
ATOM 972 C CA . ILE A 1 134 ? 4.650 1.819 -12.712 1.00 86.62 134 ILE A CA 1
ATOM 973 C C . ILE A 1 134 ? 3.610 2.661 -11.966 1.00 86.62 134 ILE A C 1
ATOM 975 O O . ILE A 1 134 ? 2.556 2.157 -11.570 1.00 86.62 134 ILE A O 1
ATOM 979 N N . LEU A 1 135 ? 3.855 3.968 -11.843 1.00 88.19 135 LEU A N 1
ATOM 980 C CA . LEU A 1 135 ? 2.927 4.882 -11.181 1.00 88.19 135 LEU A CA 1
ATOM 981 C C . LEU A 1 135 ? 1.557 4.908 -11.869 1.00 88.19 135 LEU A C 1
ATOM 983 O O . LEU A 1 135 ? 0.536 4.893 -11.184 1.00 88.19 135 LEU A O 1
ATOM 987 N N . ASN A 1 136 ? 1.507 4.889 -13.204 1.00 92.88 136 ASN A N 1
ATOM 988 C CA . ASN A 1 136 ? 0.253 4.822 -13.958 1.00 92.88 136 ASN A CA 1
ATOM 989 C C . ASN A 1 136 ? -0.554 3.564 -13.611 1.00 92.88 136 ASN A C 1
ATOM 991 O O . ASN A 1 136 ? -1.768 3.654 -13.423 1.00 92.88 136 ASN A O 1
ATOM 995 N N . GLY A 1 137 ? 0.110 2.415 -13.471 1.00 91.81 137 GLY A N 1
ATOM 996 C CA . GLY A 1 137 ? -0.525 1.182 -13.017 1.00 91.81 137 GLY A CA 1
ATOM 997 C C . GLY A 1 137 ? -1.109 1.297 -11.608 1.00 91.81 137 GLY A C 1
ATOM 998 O O . GLY A 1 137 ? -2.260 0.929 -11.373 1.00 91.81 137 GLY A O 1
ATOM 999 N N . GLY A 1 138 ? -0.359 1.887 -10.675 1.00 90.00 138 GLY A N 1
ATOM 1000 C CA . GLY A 1 138 ? -0.856 2.133 -9.321 1.00 90.00 138 GLY A CA 1
ATOM 1001 C C . GLY A 1 138 ? -2.039 3.110 -9.280 1.00 90.00 138 GLY A C 1
ATOM 1002 O O . GLY A 1 138 ? -3.011 2.890 -8.551 1.00 90.00 138 GLY A O 1
ATOM 1003 N N . VAL A 1 139 ? -2.005 4.158 -10.111 1.00 92.44 139 VAL A N 1
ATOM 1004 C CA . VAL A 1 139 ? -3.098 5.132 -10.263 1.00 92.44 139 VAL A CA 1
ATOM 1005 C C . VAL A 1 139 ? -4.385 4.464 -10.743 1.00 92.44 139 VAL A C 1
ATOM 1007 O O . VAL A 1 139 ? -5.458 4.834 -10.269 1.00 92.44 139 VAL A O 1
ATOM 1010 N N . GLU A 1 140 ? -4.316 3.507 -11.670 1.00 95.38 140 GLU A N 1
ATOM 1011 C CA . GLU A 1 140 ? -5.500 2.775 -12.144 1.00 95.38 140 GLU A CA 1
ATOM 1012 C C . GLU A 1 140 ? -6.214 2.054 -11.007 1.00 95.38 140 GLU A C 1
ATOM 1014 O O . GLU A 1 140 ? -7.410 2.257 -10.808 1.00 95.38 140 GLU A O 1
ATOM 1019 N N . ILE A 1 141 ? -5.471 1.294 -10.205 1.00 93.50 141 ILE A N 1
ATOM 1020 C CA . ILE A 1 141 ? -6.053 0.555 -9.084 1.00 93.50 141 ILE A CA 1
ATOM 1021 C C . ILE A 1 141 ? -6.581 1.508 -8.007 1.00 93.50 141 ILE A C 1
ATOM 1023 O O . ILE A 1 141 ? -7.664 1.293 -7.464 1.00 93.50 141 ILE A O 1
ATOM 1027 N N . CYS A 1 142 ? -5.879 2.610 -7.727 1.00 90.56 142 CYS A N 1
ATOM 1028 C CA . CYS A 1 142 ? -6.375 3.621 -6.790 1.00 90.56 142 CYS A CA 1
ATOM 1029 C C . CYS A 1 142 ? -7.674 4.277 -7.285 1.00 90.56 142 CYS A C 1
ATOM 1031 O O . CYS A 1 142 ? -8.584 4.519 -6.489 1.00 90.56 142 CYS A O 1
ATOM 1033 N N . LYS A 1 143 ? -7.800 4.519 -8.598 1.00 94.25 143 LYS A N 1
ATOM 1034 C CA . LYS A 1 143 ? -9.040 5.012 -9.217 1.00 94.25 143 LYS A CA 1
ATOM 1035 C C . LYS A 1 143 ? -10.174 3.999 -9.092 1.00 94.25 143 LYS A C 1
ATOM 1037 O O . LYS A 1 143 ? -11.280 4.402 -8.744 1.00 94.25 143 LYS A O 1
ATOM 1042 N N . GLU A 1 144 ? -9.909 2.715 -9.331 1.00 93.94 144 GLU A N 1
ATOM 1043 C CA . GLU A 1 144 ? -10.892 1.638 -9.141 1.00 93.94 144 GLU A CA 1
ATOM 1044 C C . GLU A 1 144 ? -11.361 1.546 -7.679 1.00 93.94 144 GLU A C 1
ATOM 1046 O O . GLU A 1 144 ? -12.555 1.401 -7.420 1.00 93.94 144 GLU A O 1
ATOM 1051 N N . ALA A 1 145 ? -10.449 1.723 -6.719 1.00 88.69 145 ALA A N 1
ATOM 1052 C CA . ALA A 1 145 ? -10.758 1.763 -5.289 1.00 88.69 145 ALA A CA 1
ATOM 1053 C C . ALA A 1 145 ? -11.398 3.090 -4.820 1.00 88.69 145 ALA A C 1
ATOM 1055 O O . ALA A 1 145 ? -11.849 3.190 -3.676 1.00 88.69 145 ALA A O 1
ATOM 1056 N N . GLY A 1 146 ? -11.451 4.114 -5.679 1.00 92.56 146 GLY A N 1
ATOM 1057 C CA . GLY A 1 146 ? -12.017 5.426 -5.361 1.00 92.56 146 GLY A CA 1
ATOM 1058 C C . GLY A 1 146 ? -11.202 6.231 -4.344 1.00 92.56 146 GLY A C 1
ATOM 1059 O O . GLY A 1 146 ? -11.783 7.014 -3.589 1.00 92.56 146 GLY A O 1
ATOM 1060 N N . ILE A 1 147 ? -9.880 6.040 -4.304 1.00 88.81 147 ILE A N 1
ATOM 1061 C CA . ILE A 1 147 ? -8.973 6.720 -3.371 1.00 88.81 147 ILE A CA 1
ATOM 1062 C C . ILE A 1 147 ? -7.933 7.580 -4.100 1.00 88.81 147 ILE A C 1
ATOM 1064 O O . ILE A 1 147 ? -7.510 7.248 -5.209 1.00 88.81 147 ILE A O 1
ATOM 1068 N N . PRO A 1 148 ? -7.480 8.688 -3.490 1.00 89.38 148 PRO A N 1
ATOM 1069 C CA . PRO A 1 148 ? -6.342 9.439 -3.994 1.00 89.38 148 PRO A CA 1
ATOM 1070 C C . PRO A 1 148 ? -5.037 8.649 -3.819 1.00 89.38 148 PRO A C 1
ATOM 1072 O O . PRO A 1 148 ? -4.834 7.983 -2.801 1.00 89.38 148 PRO A O 1
ATOM 1075 N N . LEU A 1 149 ? -4.132 8.797 -4.789 1.00 86.94 149 LEU A N 1
ATOM 1076 C CA . LEU A 1 149 ? -2.737 8.374 -4.694 1.00 86.94 149 LEU A CA 1
ATOM 1077 C C . LEU A 1 149 ? -1.850 9.611 -4.518 1.00 86.94 149 LEU A C 1
ATOM 1079 O O . LEU A 1 149 ? -1.910 10.535 -5.328 1.00 86.94 149 LEU A O 1
ATOM 1083 N N . SER A 1 150 ? -1.024 9.613 -3.477 1.00 87.69 150 SER A N 1
ATOM 1084 C CA . SER A 1 150 ? 0.098 10.541 -3.315 1.00 87.69 150 SER A CA 1
ATOM 1085 C C . SER A 1 150 ? 1.406 9.811 -3.611 1.00 87.69 150 SER A C 1
ATOM 1087 O O . SER A 1 150 ? 1.457 8.592 -3.477 1.00 87.69 150 SER A O 1
ATOM 1089 N N . VAL A 1 151 ? 2.463 10.528 -3.990 1.00 82.69 151 VAL A N 1
ATOM 1090 C CA . VAL A 1 151 ? 3.779 9.940 -4.285 1.00 82.69 151 VAL A CA 1
ATOM 1091 C C . VAL A 1 151 ? 4.842 10.641 -3.445 1.00 82.69 151 VAL A C 1
ATOM 1093 O O . VAL A 1 151 ? 4.884 11.869 -3.386 1.00 82.69 151 VAL A O 1
ATOM 1096 N N . GLN A 1 152 ? 5.694 9.855 -2.795 1.00 77.56 152 GLN A N 1
ATOM 1097 C CA . GLN A 1 152 ? 6.903 10.291 -2.113 1.00 77.56 152 GLN A CA 1
ATOM 1098 C C . GLN A 1 152 ? 8.104 9.574 -2.718 1.00 77.56 152 GLN A C 1
ATOM 1100 O O . GLN A 1 152 ? 8.152 8.348 -2.815 1.00 77.56 152 GLN A O 1
ATOM 1105 N N . GLU A 1 153 ? 9.088 10.366 -3.113 1.00 72.69 153 GLU A N 1
ATOM 1106 C CA . GLU A 1 153 ? 10.348 9.880 -3.648 1.00 72.69 153 GLU A CA 1
ATOM 1107 C C . GLU A 1 153 ? 11.405 9.909 -2.545 1.00 72.69 153 GLU A C 1
ATOM 1109 O O . GLU A 1 153 ? 11.627 10.944 -1.910 1.00 72.69 153 GLU A O 1
ATOM 1114 N N . ALA A 1 154 ? 12.053 8.770 -2.301 1.00 64.50 154 ALA A N 1
ATOM 1115 C CA . ALA A 1 154 ? 13.192 8.711 -1.400 1.00 64.50 154 ALA A CA 1
ATOM 1116 C C . ALA A 1 154 ? 14.462 9.094 -2.172 1.00 64.50 154 ALA A C 1
ATOM 1118 O O . ALA A 1 154 ? 15.070 8.264 -2.846 1.00 64.50 154 ALA A O 1
ATOM 1119 N N . THR A 1 155 ? 14.872 10.359 -2.081 1.00 56.09 155 THR A N 1
ATOM 1120 C CA . THR A 1 155 ? 16.168 10.810 -2.606 1.00 56.09 155 THR A CA 1
ATOM 1121 C C . THR A 1 155 ? 17.267 10.489 -1.592 1.00 56.09 155 THR A C 1
ATOM 1123 O O . THR A 1 155 ? 17.201 10.969 -0.457 1.00 56.09 155 THR A O 1
ATOM 1126 N N . ALA A 1 156 ? 18.251 9.678 -1.988 1.00 53.50 156 ALA A N 1
ATOM 1127 C CA . ALA A 1 156 ? 19.465 9.410 -1.211 1.00 53.50 156 ALA A CA 1
ATOM 1128 C C . ALA A 1 156 ? 20.575 10.419 -1.530 1.00 53.50 156 ALA A C 1
ATOM 1130 O O . ALA A 1 156 ? 20.692 10.802 -2.719 1.00 53.50 156 ALA A O 1
#

InterPro domains:
  IPR004536 Selenophosphate synthetase [PTHR10256] (51-150)
  IPR004536 Selenophosphate synthetase [TIGR00476] (50-149)
  IPR016188 PurM-like, N-terminal domain [PF00586] (5-39)
  IPR016188 PurM-like, N-terminal domain [PF00586] (63-149)
  IPR036921 PurM-like, N-terminal domain superfamily [G3DSA:3.30.1330.10] (1-47)
  IPR036921 PurM-like, N-terminal domain superfamily [G3DSA:3.30.1330.10] (48-151)
  IPR036921 PurM-like, N-terminal domain superfamily [SSF55326] (2-39)
  IPR036921 PurM-like, N-terminal domain superfamily [SSF55326] (48-149)

pLDDT: mean 70.76, std 16.74, range [32.41, 95.38]